Protein AF-A0A965Z8B9-F1 (afdb_monomer_lite)

pLDDT: mean 77.32, std 16.57, range [34.75, 93.94]

Secondary structure (DSSP, 8-state):
--------PPP---S-HHHHHHHHHHHHHHHHHHHHHHHHHHHHHHHHHHHTT-TTS-HHHHHHHH-SSS-TT-TTSS-TTTHHHHHHHHHSTTTS-HHHHHHHHHHHHHHHHHHHHHHHTTSSPPPPPPTTPPPP---SSSHHHHHHHTT-

Structure (mmCIF, N/CA/C/O backbone):
data_AF-A0A965Z8B9-F1
#
_entry.id   AF-A0A965Z8B9-F1
#
loop_
_atom_site.group_PDB
_atom_site.id
_atom_site.type_symbol
_atom_site.label_atom_id
_atom_site.label_alt_id
_atom_site.label_comp_id
_atom_site.label_asym_id
_atom_site.label_entity_id
_atom_site.label_seq_id
_atom_site.pdbx_PDB_ins_code
_atom_site.Cartn_x
_atom_site.Cartn_y
_atom_site.Cartn_z
_atom_site.occupancy
_atom_site.B_iso_or_equiv
_atom_site.auth_seq_id
_atom_site.auth_comp_id
_atom_site.auth_asym_id
_atom_site.auth_atom_id
_atom_site.pdbx_PDB_model_num
ATOM 1 N N . MET A 1 1 ? -21.194 -7.629 -13.821 1.00 42.50 1 MET A N 1
ATOM 2 C CA . MET A 1 1 ? -19.982 -7.367 -14.634 1.00 42.50 1 MET A CA 1
ATOM 3 C C . MET A 1 1 ? -18.805 -8.127 -14.036 1.00 42.50 1 MET A C 1
ATOM 5 O O . MET A 1 1 ? -18.451 -7.857 -12.897 1.00 42.50 1 MET A O 1
ATOM 9 N N . ALA A 1 2 ? -18.229 -9.097 -14.752 1.00 44.59 2 ALA A N 1
ATOM 10 C CA . ALA A 1 2 ? -17.048 -9.828 -14.285 1.00 44.59 2 ALA A CA 1
ATOM 11 C C . ALA A 1 2 ? -15.774 -9.023 -14.593 1.00 44.59 2 ALA A C 1
ATOM 13 O O . ALA A 1 2 ? -15.484 -8.729 -15.750 1.00 44.59 2 ALA A O 1
ATOM 14 N N . THR A 1 3 ? -15.014 -8.639 -13.566 1.00 56.12 3 THR A N 1
ATOM 15 C CA . THR A 1 3 ? -13.718 -7.967 -13.739 1.00 56.12 3 THR A CA 1
ATOM 16 C C . THR A 1 3 ? -12.641 -9.013 -14.026 1.00 56.12 3 THR A C 1
ATOM 18 O O . THR A 1 3 ? -12.257 -9.761 -13.129 1.00 56.12 3 THR A O 1
ATOM 21 N N . ILE A 1 4 ? -12.147 -9.074 -15.265 1.00 60.91 4 ILE A N 1
ATOM 22 C CA . ILE A 1 4 ? -11.058 -9.980 -15.649 1.00 60.91 4 ILE A CA 1
ATOM 23 C C . ILE A 1 4 ? -9.719 -9.309 -15.326 1.00 60.91 4 ILE A C 1
ATOM 25 O O . ILE A 1 4 ? -9.374 -8.280 -15.901 1.00 60.91 4 ILE A O 1
ATOM 29 N N . THR A 1 5 ? -8.941 -9.907 -14.428 1.00 64.69 5 THR A N 1
ATOM 30 C CA . THR A 1 5 ? -7.557 -9.500 -14.149 1.00 64.69 5 THR A CA 1
ATOM 31 C C . THR A 1 5 ? -6.598 -10.406 -14.916 1.00 64.69 5 THR A C 1
ATOM 33 O O . THR A 1 5 ? -6.596 -11.613 -14.680 1.00 64.69 5 THR A O 1
ATOM 36 N N . ARG A 1 6 ? -5.782 -9.850 -15.822 1.00 73.38 6 ARG A N 1
ATOM 37 C CA . ARG A 1 6 ? -4.760 -10.597 -16.580 1.00 73.38 6 ARG A CA 1
ATOM 38 C C . ARG A 1 6 ? -3.364 -10.069 -16.276 1.00 73.38 6 ARG A C 1
ATOM 40 O O . ARG A 1 6 ? -3.175 -8.863 -16.137 1.00 73.38 6 ARG A O 1
ATOM 47 N N . LYS A 1 7 ? -2.392 -10.978 -16.202 1.00 80.19 7 LYS A N 1
ATOM 48 C CA . LYS A 1 7 ? -0.969 -10.634 -16.216 1.00 80.19 7 LYS A CA 1
ATOM 49 C C . LYS A 1 7 ? -0.541 -10.521 -17.678 1.00 80.19 7 LYS A C 1
ATOM 51 O O . LYS A 1 7 ? -0.812 -11.432 -18.453 1.00 80.19 7 LYS A O 1
ATOM 56 N N . ILE A 1 8 ? 0.076 -9.403 -18.040 1.00 81.31 8 ILE A N 1
ATOM 57 C CA . ILE A 1 8 ? 0.564 -9.132 -19.395 1.00 81.31 8 ILE A CA 1
ATOM 58 C C . ILE A 1 8 ? 2.065 -8.887 -19.291 1.00 81.31 8 ILE A C 1
ATOM 60 O O . ILE A 1 8 ? 2.517 -8.216 -18.360 1.00 81.31 8 ILE A O 1
ATOM 64 N N . GLU A 1 9 ? 2.824 -9.443 -20.225 1.00 81.19 9 GLU A N 1
ATOM 65 C CA . GLU A 1 9 ? 4.253 -9.180 -20.368 1.00 81.19 9 GLU A CA 1
ATOM 66 C C . GLU A 1 9 ? 4.452 -8.094 -21.425 1.00 81.19 9 GLU A C 1
ATOM 68 O O . GLU A 1 9 ? 3.826 -8.121 -22.484 1.00 81.19 9 GLU A O 1
ATOM 73 N N . VAL A 1 10 ? 5.270 -7.090 -21.104 1.00 80.25 10 VAL A N 1
ATOM 74 C CA . VAL A 1 10 ? 5.522 -5.944 -21.982 1.00 80.25 10 VAL A CA 1
ATOM 75 C C . VAL A 1 10 ? 6.887 -6.124 -22.623 1.00 80.25 10 VAL A C 1
ATOM 77 O O . VAL A 1 10 ? 7.901 -6.130 -21.926 1.00 80.25 10 VAL A O 1
ATOM 80 N N . TYR A 1 11 ? 6.897 -6.229 -23.949 1.00 82.12 11 TYR A N 1
ATOM 81 C CA . TYR A 1 11 ? 8.112 -6.234 -24.752 1.00 82.12 11 TYR A CA 1
ATOM 82 C C . TYR A 1 11 ? 8.289 -4.877 -25.420 1.00 82.12 11 TYR A C 1
ATOM 84 O O . TYR A 1 11 ? 7.408 -4.401 -26.135 1.00 82.12 11 TYR A O 1
ATOM 92 N N . ILE A 1 12 ? 9.437 -4.251 -25.175 1.00 81.44 12 ILE A N 1
ATOM 93 C CA . ILE A 1 12 ? 9.792 -2.968 -25.781 1.00 81.44 12 ILE A CA 1
ATOM 94 C C . ILE A 1 12 ? 10.423 -3.240 -27.145 1.00 81.44 12 ILE A C 1
ATOM 96 O O . ILE A 1 12 ? 11.531 -3.788 -27.221 1.00 81.44 12 ILE A O 1
ATOM 100 N N . ASN A 1 13 ? 9.700 -2.870 -28.202 1.00 84.06 13 ASN A N 1
ATOM 101 C CA . ASN A 1 13 ? 10.166 -2.939 -29.582 1.00 84.06 13 ASN A CA 1
ATOM 102 C C . ASN A 1 13 ? 10.922 -1.654 -29.947 1.00 84.06 13 ASN A C 1
ATOM 104 O O . ASN A 1 13 ? 10.392 -0.808 -30.657 1.00 84.06 13 ASN A O 1
ATOM 108 N N . GLU A 1 14 ? 12.127 -1.505 -29.399 1.00 84.12 14 GLU A N 1
ATOM 109 C CA . GLU A 1 14 ? 13.035 -0.400 -29.715 1.00 84.12 14 GLU A CA 1
ATOM 110 C C . GLU A 1 14 ? 14.307 -0.948 -30.366 1.00 84.12 14 GLU A C 1
ATOM 112 O O . GLU A 1 14 ? 14.821 -1.993 -29.937 1.00 84.12 14 GLU A O 1
ATOM 117 N N . SER A 1 15 ? 14.789 -0.254 -31.400 1.00 83.00 15 SER A N 1
ATOM 118 C CA . SER A 1 15 ? 15.956 -0.677 -32.189 1.00 83.00 15 SER A CA 1
ATOM 119 C C . SER A 1 15 ? 17.262 -0.264 -31.512 1.00 83.00 15 SER A C 1
ATOM 121 O O . SER A 1 15 ? 18.245 -1.004 -31.555 1.00 83.00 15 SER A O 1
ATOM 123 N N . ASP A 1 16 ? 17.261 0.889 -30.835 1.00 90.06 16 ASP A N 1
ATOM 124 C CA . ASP A 1 16 ? 18.408 1.382 -30.076 1.00 90.06 16 ASP A CA 1
ATOM 125 C C . ASP A 1 16 ? 18.526 0.694 -28.701 1.00 90.06 16 ASP A C 1
ATOM 127 O O . ASP A 1 16 ? 17.626 0.725 -27.852 1.00 90.06 16 ASP A O 1
ATOM 131 N N . LYS A 1 17 ? 19.689 0.081 -28.461 1.00 88.12 17 LYS A N 1
ATOM 132 C CA . LYS A 1 17 ? 20.013 -0.645 -27.228 1.00 88.12 17 LYS A CA 1
ATOM 133 C C . LYS A 1 17 ? 20.034 0.274 -26.005 1.00 88.12 17 LYS A C 1
ATOM 135 O O . LYS A 1 17 ? 19.643 -0.162 -24.914 1.00 88.12 17 LYS A O 1
ATOM 140 N N . GLU A 1 18 ? 20.487 1.518 -26.154 1.00 89.31 18 GLU A N 1
ATOM 141 C CA . GLU A 1 18 ? 20.602 2.443 -25.025 1.00 89.31 18 GLU A CA 1
ATOM 142 C C . GLU A 1 18 ? 19.215 2.898 -24.556 1.00 89.31 18 GLU A C 1
ATOM 144 O O . GLU A 1 18 ? 18.885 2.792 -23.369 1.00 89.31 18 GLU A O 1
ATOM 149 N N . GLN A 1 19 ? 18.357 3.305 -25.495 1.00 86.44 19 GLN A N 1
ATOM 150 C CA . GLN A 1 19 ? 16.966 3.663 -25.209 1.00 86.44 19 GLN A CA 1
ATOM 151 C C . GLN A 1 19 ? 16.170 2.490 -24.639 1.00 86.44 19 GLN A C 1
ATOM 153 O O . GLN A 1 19 ? 15.478 2.642 -23.628 1.00 86.44 19 GLN A O 1
ATOM 158 N N . LYS A 1 20 ? 16.337 1.290 -25.205 1.00 87.44 20 LYS A N 1
ATOM 159 C CA . LYS A 1 20 ? 15.706 0.072 -24.687 1.00 87.44 20 LYS A CA 1
ATOM 160 C C . LYS A 1 20 ? 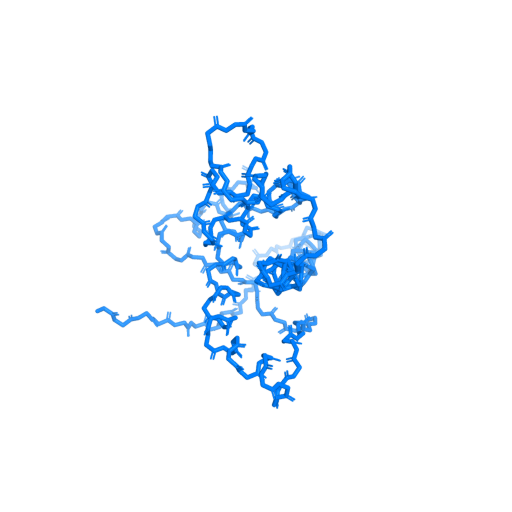16.070 -0.179 -23.224 1.00 87.44 20 LYS A C 1
ATOM 162 O O . LYS A 1 20 ? 15.193 -0.471 -22.411 1.00 87.44 20 LYS A O 1
ATOM 167 N N . THR A 1 21 ? 17.345 -0.019 -22.870 1.00 89.56 21 THR A N 1
ATOM 168 C CA . THR A 1 21 ? 17.820 -0.185 -21.488 1.00 89.56 21 THR A CA 1
ATOM 169 C C . THR A 1 21 ? 17.191 0.852 -20.558 1.00 89.56 21 THR A C 1
ATOM 171 O O . THR A 1 21 ? 16.646 0.481 -19.520 1.00 89.56 21 THR A O 1
ATOM 174 N N . LYS A 1 22 ? 17.179 2.134 -20.952 1.00 90.56 22 LYS A N 1
ATOM 175 C CA . LYS A 1 22 ? 16.563 3.221 -20.168 1.00 90.56 22 LYS A CA 1
ATOM 176 C C . LYS A 1 22 ? 15.081 2.959 -19.883 1.00 90.56 22 LYS A C 1
ATOM 178 O O . LYS A 1 22 ? 14.629 3.137 -18.751 1.00 90.56 22 LYS A O 1
ATOM 183 N N . LEU A 1 23 ? 14.330 2.494 -20.881 1.00 87.19 23 LEU A N 1
ATOM 184 C CA . LEU A 1 23 ? 12.908 2.196 -20.719 1.00 87.19 23 LEU A CA 1
ATOM 185 C C . LEU A 1 23 ? 12.663 1.001 -19.784 1.00 87.19 23 LEU A C 1
ATOM 187 O O . LEU A 1 23 ? 11.779 1.071 -18.928 1.00 87.19 23 LEU A O 1
ATOM 191 N N . TYR A 1 24 ? 13.459 -0.070 -19.887 1.00 88.94 24 TYR A N 1
ATOM 192 C CA . TYR A 1 24 ? 13.362 -1.191 -18.946 1.00 88.94 24 TYR A CA 1
ATOM 193 C C . TYR A 1 24 ? 13.711 -0.777 -17.517 1.00 88.94 24 TYR A C 1
ATOM 195 O O . TYR A 1 24 ? 12.978 -1.141 -16.597 1.00 88.94 24 TYR A O 1
ATOM 203 N N . THR A 1 25 ? 14.767 0.017 -17.318 1.00 90.88 25 THR A N 1
ATOM 204 C CA . THR A 1 25 ? 15.120 0.562 -15.998 1.00 90.88 25 THR A CA 1
ATOM 205 C C . THR A 1 25 ? 13.947 1.332 -15.401 1.00 90.88 25 THR A C 1
ATOM 207 O O . THR A 1 25 ? 13.528 1.034 -14.285 1.00 90.88 25 THR A O 1
ATOM 210 N N . ARG A 1 26 ? 13.309 2.210 -16.186 1.00 89.75 26 ARG A N 1
ATOM 211 C CA . ARG A 1 26 ? 12.123 2.958 -15.747 1.00 89.75 26 ARG A CA 1
ATOM 212 C C . ARG A 1 26 ? 10.967 2.044 -15.325 1.00 89.75 26 ARG A C 1
ATOM 214 O O . ARG A 1 26 ? 10.327 2.295 -14.306 1.00 89.75 26 ARG A O 1
ATOM 221 N N . LEU A 1 27 ? 10.698 0.971 -16.073 1.00 87.75 27 LEU A N 1
ATOM 222 C CA . LEU A 1 27 ? 9.672 -0.013 -15.701 1.00 87.75 27 LEU A CA 1
ATOM 223 C C . LEU A 1 27 ? 10.018 -0.746 -14.397 1.00 87.75 27 LEU A C 1
ATOM 225 O O . LEU A 1 27 ? 9.133 -1.002 -13.576 1.00 87.75 27 LEU A O 1
ATOM 229 N N . TYR A 1 28 ? 11.292 -1.075 -14.183 1.00 89.38 28 TYR A N 1
ATOM 230 C CA . TYR A 1 28 ? 11.744 -1.687 -12.937 1.00 89.38 28 TYR A CA 1
ATOM 231 C C . TYR A 1 28 ? 11.623 -0.738 -11.746 1.00 89.38 28 TYR A C 1
ATOM 233 O O . TYR A 1 28 ? 11.163 -1.168 -10.683 1.00 89.38 28 TYR A O 1
ATOM 241 N N . ASP A 1 29 ? 11.943 0.540 -11.929 1.00 90.06 29 ASP A N 1
ATOM 242 C CA . ASP A 1 29 ? 11.768 1.570 -10.907 1.00 90.06 29 ASP A CA 1
ATOM 243 C C . ASP A 1 29 ? 10.296 1.729 -10.541 1.00 90.06 29 ASP A C 1
ATOM 245 O O . ASP A 1 29 ? 9.938 1.681 -9.363 1.00 90.06 29 ASP A O 1
ATOM 249 N N . TRP A 1 30 ? 9.411 1.781 -11.539 1.00 90.06 30 TRP A N 1
ATOM 250 C CA . TRP A 1 30 ? 7.969 1.814 -11.306 1.00 90.06 30 TRP A CA 1
ATOM 251 C C . TRP A 1 30 ? 7.490 0.601 -10.513 1.00 90.06 30 TRP A C 1
ATOM 253 O O . TRP A 1 30 ? 6.724 0.751 -9.560 1.00 90.06 30 TRP A O 1
ATOM 263 N N . ARG A 1 31 ? 7.972 -0.603 -10.843 1.00 89.69 31 ARG A N 1
ATOM 264 C CA . ARG A 1 31 ? 7.655 -1.817 -10.078 1.00 89.69 31 ARG A CA 1
ATOM 265 C C . ARG A 1 31 ? 8.129 -1.710 -8.626 1.00 89.69 31 ARG A C 1
ATOM 267 O O . ARG A 1 31 ? 7.378 -2.060 -7.716 1.00 89.69 31 ARG A O 1
ATOM 274 N N . ASN A 1 32 ? 9.338 -1.205 -8.390 1.00 91.06 32 ASN A N 1
ATOM 275 C CA . ASN A 1 32 ? 9.875 -1.013 -7.041 1.00 91.06 32 ASN A CA 1
ATOM 276 C C . ASN A 1 32 ? 9.059 0.016 -6.243 1.00 91.06 32 ASN A C 1
ATOM 278 O O . ASN A 1 32 ? 8.726 -0.225 -5.078 1.00 91.06 32 ASN A O 1
ATOM 282 N N . THR A 1 33 ? 8.667 1.126 -6.869 1.00 90.62 33 THR A N 1
ATOM 283 C CA . THR A 1 33 ? 7.805 2.134 -6.242 1.00 90.62 33 THR A CA 1
ATOM 284 C C . THR A 1 33 ? 6.425 1.562 -5.931 1.00 90.62 33 THR A C 1
ATOM 286 O O . THR A 1 33 ? 5.923 1.765 -4.829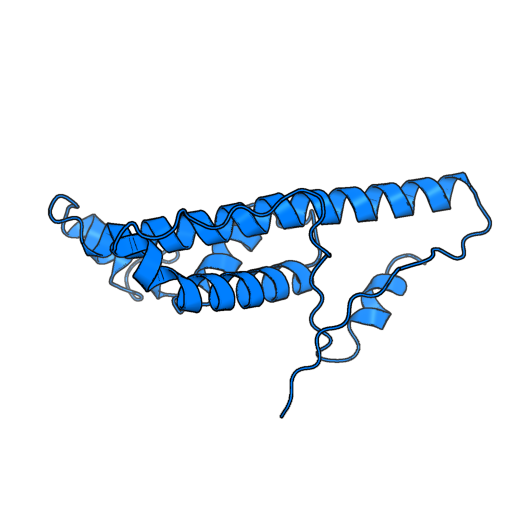 1.00 90.62 33 THR A O 1
ATOM 289 N N . VAL A 1 34 ? 5.839 0.752 -6.816 1.00 91.81 34 VAL A N 1
ATOM 290 C CA . VAL A 1 34 ? 4.556 0.067 -6.573 1.00 91.81 34 VAL A CA 1
ATOM 291 C C . VAL A 1 34 ? 4.612 -0.854 -5.350 1.00 91.81 34 VAL A C 1
ATOM 293 O O . VAL A 1 34 ? 3.658 -0.889 -4.569 1.00 91.81 34 VAL A O 1
ATOM 296 N N . VAL A 1 35 ? 5.722 -1.564 -5.134 1.00 92.25 35 VAL A N 1
ATOM 297 C CA . VAL A 1 35 ? 5.935 -2.395 -3.933 1.00 92.25 35 VAL A CA 1
ATOM 298 C C . VAL A 1 35 ? 5.909 -1.536 -2.671 1.00 92.25 35 VAL A C 1
ATOM 300 O O . VAL A 1 35 ? 5.174 -1.840 -1.729 1.00 92.25 35 VAL A O 1
ATOM 303 N N . ARG A 1 36 ? 6.658 -0.427 -2.671 1.00 92.06 36 ARG A N 1
ATOM 304 C CA . ARG A 1 36 ? 6.692 0.533 -1.555 1.00 92.06 36 ARG A CA 1
ATOM 305 C C . ARG A 1 36 ? 5.308 1.125 -1.295 1.00 92.06 36 ARG A C 1
ATOM 307 O O . ARG A 1 36 ? 4.863 1.145 -0.151 1.00 92.06 36 ARG A O 1
ATOM 314 N N . CYS A 1 37 ? 4.611 1.533 -2.354 1.00 91.81 37 CYS A N 1
ATOM 315 C CA . CYS A 1 37 ? 3.256 2.070 -2.290 1.00 91.81 37 CYS A CA 1
ATOM 316 C C . CYS A 1 37 ? 2.281 1.062 -1.671 1.00 91.81 37 CYS A C 1
ATOM 318 O O . CYS A 1 37 ? 1.513 1.407 -0.776 1.00 91.81 37 CYS A O 1
ATOM 320 N N . SER A 1 38 ? 2.326 -0.192 -2.122 1.00 92.75 38 SER A N 1
ATOM 321 C CA . SER A 1 38 ? 1.400 -1.235 -1.670 1.00 92.75 38 SER A CA 1
ATOM 322 C C . SER A 1 38 ? 1.569 -1.541 -0.182 1.00 92.75 38 SER A C 1
ATOM 324 O O . SER A 1 38 ? 0.579 -1.603 0.548 1.00 92.75 38 SER A O 1
ATOM 326 N N . ASN A 1 39 ? 2.819 -1.663 0.275 1.00 93.94 39 ASN A N 1
ATOM 327 C CA . ASN A 1 39 ? 3.136 -1.862 1.689 1.00 93.94 39 ASN A CA 1
ATOM 328 C C . ASN A 1 39 ? 2.729 -0.652 2.535 1.00 93.94 39 ASN A C 1
ATOM 330 O O . ASN A 1 39 ? 2.080 -0.821 3.563 1.00 93.94 39 ASN A O 1
ATOM 334 N N . LEU A 1 40 ? 3.019 0.566 2.067 1.00 92.31 40 LEU A N 1
ATOM 335 C CA . LEU A 1 40 ? 2.644 1.785 2.779 1.00 92.31 40 LEU A CA 1
ATOM 336 C C . LEU A 1 40 ? 1.125 1.899 2.960 1.00 92.31 40 LEU A C 1
ATOM 338 O O . LEU A 1 40 ? 0.667 2.196 4.059 1.00 92.31 40 LEU A O 1
ATOM 342 N N . VAL A 1 41 ? 0.335 1.640 1.912 1.00 91.31 41 VAL A N 1
ATOM 343 C CA . VAL A 1 41 ? -1.135 1.697 1.999 1.00 91.31 41 VAL A CA 1
ATOM 344 C C . VAL A 1 41 ? -1.681 0.630 2.943 1.00 91.31 41 VAL A C 1
ATOM 346 O O . VAL A 1 41 ? -2.618 0.913 3.690 1.00 91.31 41 VAL A O 1
ATOM 349 N N . ALA A 1 42 ? -1.123 -0.583 2.923 1.00 92.31 42 ALA A N 1
ATOM 350 C CA . ALA A 1 42 ? -1.547 -1.654 3.822 1.00 92.31 42 ALA A CA 1
ATOM 351 C C . ALA A 1 42 ? -1.283 -1.291 5.290 1.00 92.31 42 ALA A C 1
ATOM 353 O O . ALA A 1 42 ? -2.195 -1.383 6.109 1.00 92.31 42 ALA A O 1
ATOM 354 N N . SER A 1 43 ? -0.076 -0.809 5.601 1.00 92.31 43 SER A N 1
ATOM 355 C CA . SER A 1 43 ? 0.288 -0.342 6.942 1.00 92.31 43 SER A CA 1
ATOM 356 C C . SER A 1 43 ? -0.578 0.826 7.389 1.00 92.31 43 SER A C 1
ATOM 358 O O . SER A 1 43 ? -1.116 0.800 8.488 1.00 92.31 43 SER A O 1
ATOM 360 N N . HIS A 1 44 ? -0.785 1.817 6.522 1.00 89.44 44 HIS A N 1
ATOM 361 C CA . HIS A 1 44 ? -1.588 2.983 6.866 1.00 89.44 44 HIS A CA 1
ATOM 362 C C . HIS A 1 44 ? -3.039 2.602 7.177 1.00 89.44 44 HIS A C 1
ATOM 364 O O . HIS A 1 44 ? -3.618 3.124 8.122 1.00 89.44 44 HIS A O 1
ATOM 370 N N . LYS A 1 45 ? -3.635 1.675 6.418 1.00 87.44 45 LYS A N 1
ATOM 371 C CA . LYS A 1 45 ? -4.993 1.183 6.702 1.00 87.44 45 LYS A CA 1
ATOM 372 C C . LYS A 1 45 ? -5.066 0.440 8.030 1.00 87.44 45 LYS A C 1
ATOM 374 O O . LYS A 1 45 ? -5.978 0.701 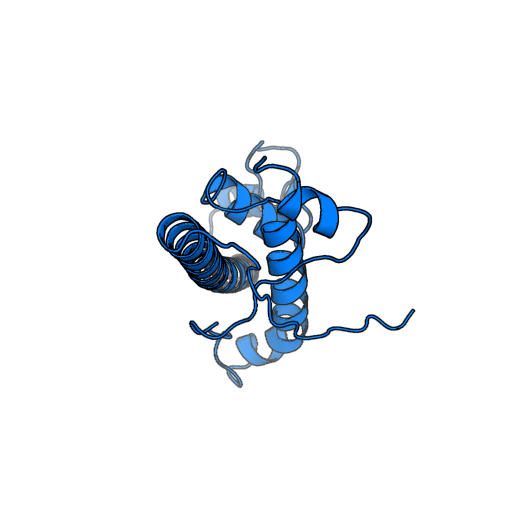8.806 1.00 87.44 45 LYS A O 1
ATOM 379 N N . PHE A 1 46 ? -4.081 -0.413 8.297 1.00 90.31 46 PHE A N 1
ATOM 380 C CA . PHE A 1 46 ? -3.974 -1.112 9.571 1.00 90.31 46 PHE A CA 1
ATOM 381 C C . PHE A 1 46 ? -3.887 -0.135 10.746 1.00 90.31 46 PHE A C 1
ATOM 383 O O . PHE A 1 46 ? -4.659 -0.245 11.692 1.00 90.31 46 PHE A O 1
ATOM 390 N N . THR A 1 47 ? -3.010 0.867 10.670 1.00 87.81 47 THR A N 1
ATOM 391 C CA . THR A 1 47 ? -2.880 1.883 11.719 1.00 87.81 47 THR A CA 1
ATOM 392 C C . THR A 1 47 ? -4.176 2.665 11.917 1.00 87.81 47 THR A C 1
ATOM 394 O O . THR A 1 47 ? -4.589 2.835 13.053 1.00 87.81 47 THR A O 1
ATOM 397 N N . ILE A 1 48 ? -4.854 3.088 10.844 1.00 82.31 48 ILE A N 1
ATOM 398 C CA . ILE A 1 48 ? -6.125 3.825 10.955 1.00 82.31 48 ILE A CA 1
ATOM 399 C C . ILE A 1 48 ? -7.183 3.029 11.704 1.00 82.31 48 ILE A C 1
ATOM 401 O O . ILE A 1 48 ? -7.884 3.592 12.539 1.00 82.31 48 ILE A O 1
ATOM 405 N N . ASP A 1 49 ? -7.344 1.749 11.371 1.00 84.50 49 ASP A N 1
ATOM 406 C CA . ASP A 1 49 ? -8.368 0.951 12.031 1.00 84.50 49 ASP A CA 1
ATOM 407 C C . ASP A 1 49 ? -8.025 0.725 13.508 1.00 84.50 49 ASP A C 1
ATOM 409 O O . ASP A 1 49 ? -8.917 0.862 14.331 1.00 84.50 49 ASP A O 1
ATOM 413 N N . ASN A 1 50 ? -6.750 0.509 13.857 1.00 85.62 50 ASN A N 1
ATOM 414 C CA . ASN A 1 50 ? -6.329 0.408 15.262 1.00 85.62 50 ASN A CA 1
ATOM 415 C C . ASN A 1 50 ? -6.476 1.728 16.033 1.00 85.62 50 ASN A C 1
ATOM 417 O O . ASN A 1 50 ? -6.845 1.715 17.201 1.00 85.62 50 ASN A O 1
ATOM 421 N N . LEU A 1 51 ? -6.204 2.873 15.396 1.00 81.69 51 LEU A N 1
ATOM 422 C CA . LEU A 1 51 ? -6.319 4.188 16.037 1.00 81.69 51 LEU A CA 1
ATOM 423 C C . LEU A 1 51 ? -7.745 4.470 16.532 1.00 81.69 51 LEU A C 1
ATOM 425 O O . LEU A 1 51 ? -7.904 5.218 17.489 1.00 81.69 51 LEU A O 1
ATOM 429 N N . LYS A 1 52 ? -8.776 3.872 15.922 1.00 73.88 52 LYS A N 1
ATOM 430 C CA . LYS A 1 52 ? -10.168 4.011 16.386 1.00 73.88 52 LYS A CA 1
ATOM 431 C C . LYS A 1 52 ? -10.401 3.372 17.754 1.00 73.88 52 LYS A C 1
ATOM 433 O O . LYS A 1 52 ? -11.271 3.832 18.483 1.00 73.88 52 LYS A O 1
ATOM 438 N N . ASP A 1 53 ? -9.617 2.354 18.095 1.00 75.69 53 ASP A N 1
ATOM 439 C CA . ASP A 1 53 ? -9.759 1.587 19.333 1.00 75.69 53 ASP A CA 1
ATOM 440 C C . ASP A 1 53 ? -8.820 2.098 20.445 1.00 75.69 53 ASP A C 1
ATOM 442 O O . ASP A 1 53 ? -8.837 1.604 21.574 1.00 75.69 53 ASP A O 1
ATOM 446 N N . TYR A 1 54 ? -7.974 3.094 20.156 1.00 81.94 54 TYR A N 1
ATOM 447 C CA . TYR A 1 54 ? -7.026 3.645 21.124 1.00 81.94 54 TYR A CA 1
ATOM 448 C C . TYR A 1 54 ? -7.692 4.697 22.016 1.00 81.94 54 TYR A C 1
ATOM 450 O O . TYR A 1 54 ? -7.811 5.872 21.664 1.00 81.94 54 TYR A O 1
ATOM 458 N N . PHE A 1 55 ? -8.061 4.268 23.223 1.00 73.75 55 PHE A N 1
ATOM 459 C CA . PHE A 1 55 ? -8.691 5.106 24.250 1.00 73.75 55 PHE A CA 1
ATOM 460 C C . PHE A 1 55 ? -7.796 6.236 24.791 1.00 73.75 55 PHE A C 1
ATOM 462 O O . PHE A 1 55 ? -8.296 7.172 25.400 1.00 73.75 55 PHE A O 1
ATOM 469 N N . TYR A 1 56 ? -6.478 6.146 24.600 1.00 77.81 56 TYR A N 1
ATOM 470 C CA . TYR A 1 56 ? -5.499 7.113 25.113 1.00 77.81 56 TYR A CA 1
ATOM 471 C C . TYR A 1 56 ? -5.181 8.247 24.128 1.00 77.81 56 TYR A C 1
ATOM 473 O O . TYR A 1 56 ? -4.356 9.111 24.426 1.00 77.81 56 TYR A O 1
ATOM 481 N N . LEU A 1 57 ? -5.782 8.238 22.934 1.00 79.25 57 LEU A N 1
ATOM 482 C CA . LEU A 1 57 ? -5.663 9.364 22.014 1.00 79.25 57 LEU A CA 1
ATOM 483 C C . LEU A 1 57 ? -6.487 10.532 22.553 1.00 79.25 57 LEU A C 1
ATOM 485 O O . LEU A 1 57 ? -7.631 10.348 22.958 1.00 79.25 57 LEU A O 1
ATOM 489 N N . THR A 1 58 ? -5.907 11.730 22.538 1.00 76.06 58 THR A N 1
ATOM 490 C CA . THR A 1 58 ? -6.617 12.943 22.952 1.00 76.06 58 THR A CA 1
ATOM 491 C C . THR A 1 58 ? -7.845 13.171 22.073 1.00 76.06 58 THR A C 1
ATOM 493 O O . THR A 1 58 ? -7.827 12.839 20.883 1.00 76.06 58 THR A O 1
ATOM 496 N N . GLU A 1 59 ? -8.892 13.775 22.639 1.00 69.19 59 GLU A N 1
ATOM 497 C CA . GLU A 1 59 ? -10.116 14.118 21.901 1.00 69.19 59 GLU A CA 1
ATOM 498 C C . GLU A 1 59 ? -9.792 14.920 20.632 1.00 69.19 59 GLU A C 1
ATOM 500 O O . GLU A 1 59 ? -10.328 14.623 19.573 1.00 69.19 59 GLU A O 1
ATOM 505 N N . ASP A 1 60 ? -8.816 15.832 20.677 1.00 69.38 60 ASP A N 1
ATOM 506 C CA . ASP A 1 60 ? -8.349 16.583 19.503 1.00 69.38 60 ASP A CA 1
ATOM 507 C C . ASP A 1 60 ? -7.794 15.693 18.380 1.00 69.38 60 ASP A C 1
ATOM 509 O O . ASP A 1 60 ? -8.021 15.950 17.195 1.00 69.38 60 ASP A O 1
ATOM 513 N N . LEU A 1 61 ? -7.047 14.641 18.726 1.00 70.00 61 LEU A N 1
ATOM 514 C CA . LEU A 1 61 ? -6.498 13.710 17.742 1.00 70.00 61 LEU A CA 1
ATOM 515 C C . LEU A 1 61 ? -7.598 12.799 17.191 1.00 70.00 61 LEU A C 1
ATOM 517 O O . LEU A 1 61 ? -7.650 12.560 15.983 1.00 70.00 61 LEU A O 1
ATOM 521 N N . GLN A 1 62 ? -8.497 12.333 18.061 1.00 64.94 62 GLN A N 1
ATOM 522 C CA . GLN A 1 62 ? -9.675 11.571 17.662 1.00 64.94 62 GLN A CA 1
ATOM 523 C C . GLN A 1 62 ? -10.574 12.401 16.742 1.00 64.94 62 GLN A C 1
ATOM 525 O O . GLN A 1 62 ? -11.010 11.881 15.725 1.00 64.94 62 GLN A O 1
ATOM 530 N N . LEU A 1 63 ? -10.759 13.697 17.003 1.00 63.38 63 LEU A N 1
ATOM 531 C CA . LEU A 1 63 ? -11.505 14.630 16.156 1.00 63.38 63 LEU A CA 1
ATOM 532 C C . LEU A 1 63 ? -10.814 14.880 14.808 1.00 63.38 63 LEU A C 1
ATOM 534 O O . LEU A 1 63 ? -11.485 14.878 13.782 1.00 63.38 63 LEU A O 1
ATOM 538 N N . LYS A 1 64 ? -9.481 15.009 14.756 1.00 65.94 64 LYS A N 1
ATOM 539 C CA . LYS A 1 64 ? -8.733 15.082 13.476 1.00 65.94 64 LYS A CA 1
ATOM 540 C C . LYS A 1 64 ? -8.848 13.802 12.642 1.00 65.94 64 LYS A C 1
ATOM 542 O O . LYS A 1 64 ? -8.779 13.833 11.410 1.00 65.94 64 LYS A O 1
ATOM 547 N N . ILE A 1 65 ? -9.011 12.669 13.321 1.00 63.59 65 ILE A N 1
ATOM 548 C CA . ILE A 1 65 ? -9.287 11.366 12.718 1.00 63.59 65 ILE A CA 1
ATOM 549 C C . ILE A 1 65 ? -10.769 11.241 12.317 1.00 63.59 65 ILE A C 1
ATOM 551 O O . ILE A 1 65 ? -11.031 10.626 11.285 1.00 63.59 65 ILE A O 1
ATOM 555 N N . ALA A 1 66 ? -11.700 11.816 13.092 1.00 57.31 66 ALA A N 1
ATOM 556 C CA . ALA A 1 66 ? -13.152 11.598 13.050 1.00 57.31 66 ALA A CA 1
ATOM 557 C C . ALA A 1 66 ? -13.977 12.678 12.314 1.00 57.31 66 ALA A C 1
ATOM 559 O O . ALA A 1 66 ? -15.095 12.381 11.895 1.00 57.31 66 ALA A O 1
ATOM 560 N N . ASP A 1 67 ? -13.445 13.876 12.072 1.00 53.53 67 ASP A N 1
ATOM 561 C CA . ASP A 1 67 ? -14.224 14.989 11.522 1.00 53.53 67 ASP A CA 1
ATOM 562 C C . ASP A 1 67 ? -13.649 15.513 10.193 1.00 53.53 67 ASP A C 1
ATOM 564 O O . ASP A 1 67 ? -12.474 15.864 10.072 1.00 53.53 67 ASP A O 1
ATOM 568 N N . ALA A 1 68 ? -14.499 15.545 9.165 1.00 51.78 68 ALA A N 1
ATOM 569 C CA . ALA A 1 68 ? -14.164 15.967 7.805 1.00 51.78 68 ALA A CA 1
ATOM 570 C C . ALA A 1 68 ? -14.176 17.496 7.627 1.00 51.78 68 ALA A C 1
ATOM 572 O O . ALA A 1 68 ? -13.706 17.996 6.611 1.00 51.78 68 ALA A O 1
ATOM 573 N N . ASN A 1 69 ? -14.727 18.246 8.586 1.00 52.06 69 ASN A N 1
ATOM 574 C CA . ASN A 1 69 ? -15.071 19.657 8.384 1.00 52.06 69 ASN A CA 1
ATOM 575 C C . ASN A 1 69 ? -14.111 20.657 9.053 1.00 52.06 69 ASN A C 1
ATOM 577 O O . ASN A 1 69 ? -14.333 21.859 8.941 1.00 52.06 69 ASN A O 1
ATOM 581 N N . LYS A 1 70 ? -13.065 20.195 9.755 1.00 53.94 70 LYS A N 1
ATOM 582 C CA . LYS A 1 70 ? -12.199 21.064 10.582 1.00 53.94 70 LYS A CA 1
ATOM 583 C C . LYS A 1 70 ? -10.726 21.146 10.162 1.00 53.94 70 LYS A C 1
ATOM 585 O O . LYS A 1 70 ? -10.029 22.020 10.663 1.00 53.94 70 LYS A O 1
ATOM 590 N N . ASP A 1 71 ? -10.243 20.292 9.258 1.00 54.22 71 ASP A N 1
ATOM 591 C CA . ASP A 1 71 ? -8.832 20.289 8.837 1.00 54.22 71 ASP A CA 1
ATOM 592 C C . ASP A 1 71 ? -8.706 19.902 7.352 1.00 54.22 71 ASP A C 1
ATOM 594 O O . ASP A 1 71 ? -9.229 18.869 6.928 1.00 54.22 71 ASP A O 1
ATOM 598 N N . GLU A 1 72 ? -7.995 20.705 6.552 1.00 53.34 72 GLU A N 1
ATOM 599 C CA . GLU A 1 72 ? -7.732 20.434 5.126 1.00 53.34 72 GLU A CA 1
ATOM 600 C C . GLU A 1 72 ? -6.970 19.107 4.911 1.00 53.34 72 GLU A C 1
ATOM 602 O O . GLU A 1 72 ? -7.116 18.438 3.878 1.00 53.34 72 GLU A O 1
ATOM 607 N N . ASN A 1 73 ? -6.207 18.676 5.922 1.00 54.00 73 ASN A N 1
ATOM 608 C CA . ASN A 1 73 ? -5.485 17.406 5.967 1.00 54.00 73 ASN A CA 1
ATOM 609 C C . ASN A 1 73 ? -6.237 16.306 6.738 1.00 54.00 73 ASN A C 1
ATOM 611 O O . ASN A 1 73 ? -5.696 15.213 6.927 1.00 54.00 73 ASN A O 1
ATOM 615 N N . GLY A 1 74 ? -7.481 16.566 7.150 1.00 55.28 74 GLY A N 1
ATOM 616 C CA . GLY A 1 74 ? -8.320 15.638 7.899 1.00 55.28 74 GLY A CA 1
ATOM 617 C C . GLY A 1 74 ? -8.506 14.300 7.182 1.00 55.28 74 GLY A C 1
ATOM 618 O O . GLY A 1 74 ? -8.733 14.221 5.967 1.00 55.28 74 GLY A O 1
ATOM 619 N N . MET A 1 75 ? -8.423 13.217 7.953 1.00 53.69 75 MET A N 1
ATOM 620 C CA . MET A 1 75 ? -8.443 11.853 7.426 1.00 53.69 75 MET A CA 1
ATOM 621 C C . MET A 1 75 ? -9.800 11.461 6.817 1.00 53.69 75 MET A C 1
ATOM 623 O O . MET A 1 75 ? -9.837 10.648 5.894 1.00 53.69 75 MET A O 1
ATOM 627 N N . LEU A 1 76 ? -10.897 12.075 7.274 1.00 49.84 76 LEU A N 1
ATOM 628 C CA . LEU A 1 76 ? -12.262 11.807 6.803 1.00 49.84 76 LEU A CA 1
ATOM 629 C C . LEU A 1 76 ? -12.810 12.803 5.778 1.00 49.84 76 LEU A C 1
ATOM 631 O O . LEU A 1 76 ? -13.884 12.562 5.234 1.00 49.84 76 LEU A O 1
ATOM 635 N N . VAL A 1 77 ? -12.041 13.829 5.387 1.00 49.25 77 VAL A N 1
ATOM 636 C CA . VAL A 1 77 ? -12.314 14.586 4.140 1.00 49.25 77 VAL A CA 1
ATOM 637 C C . VAL A 1 77 ? -12.310 13.634 2.930 1.00 49.25 77 VAL A C 1
ATOM 639 O O . VAL A 1 77 ? -12.850 13.912 1.863 1.00 49.25 77 VAL A O 1
ATOM 642 N N . CYS A 1 78 ? -11.664 12.478 3.071 1.00 50.91 78 CYS A N 1
ATOM 643 C CA . CYS A 1 78 ? -11.648 11.415 2.088 1.00 50.91 78 CYS A CA 1
ATOM 644 C C . CYS A 1 78 ? -12.330 10.168 2.635 1.00 50.91 78 CYS A C 1
ATOM 646 O O . CYS A 1 78 ? -12.126 9.794 3.785 1.00 50.91 78 CYS A O 1
ATOM 648 N N . SER A 1 79 ? -13.084 9.470 1.780 1.00 60.88 79 SER A N 1
ATOM 649 C CA . SER A 1 79 ? -13.576 8.136 2.125 1.00 60.88 79 SER A CA 1
ATOM 650 C C . SER A 1 79 ? -12.406 7.251 2.569 1.00 60.88 79 SER A C 1
ATOM 652 O O . SER A 1 79 ? -11.282 7.404 2.082 1.00 60.88 79 SER A O 1
ATOM 654 N N . SER A 1 80 ? -12.656 6.282 3.454 1.00 62.56 80 SER A N 1
ATOM 655 C CA . SER A 1 80 ? -11.642 5.311 3.913 1.00 62.56 80 SER A CA 1
ATOM 656 C C . SER A 1 80 ? -10.896 4.625 2.756 1.00 62.56 80 SER A C 1
ATOM 658 O O . SER A 1 80 ? -9.731 4.227 2.865 1.00 62.56 80 SER A O 1
ATOM 660 N N . GLN A 1 81 ? -11.561 4.536 1.606 1.00 65.69 81 GLN A N 1
ATOM 661 C CA . GLN A 1 81 ? -11.006 4.073 0.350 1.00 65.69 81 GLN A CA 1
ATOM 662 C C . GLN A 1 81 ? -9.996 5.061 -0.255 1.00 65.69 81 GLN A C 1
ATOM 664 O O . GLN A 1 81 ? -8.966 4.613 -0.745 1.00 65.69 81 GLN A O 1
ATOM 669 N N . ASN A 1 82 ? -10.225 6.373 -0.201 1.00 74.00 82 ASN A N 1
ATOM 670 C CA . ASN A 1 82 ? -9.415 7.400 -0.864 1.00 74.00 82 ASN A CA 1
ATOM 671 C C . ASN A 1 82 ? -8.203 7.898 -0.042 1.00 74.00 82 ASN A C 1
ATOM 673 O O . ASN A 1 82 ? -7.284 8.498 -0.599 1.00 74.00 82 ASN A O 1
ATOM 677 N N . ILE A 1 83 ? -8.133 7.586 1.258 1.00 74.31 83 ILE A N 1
ATOM 678 C CA . ILE A 1 83 ? -6.988 7.950 2.120 1.00 74.31 83 ILE A CA 1
ATOM 679 C C . ILE A 1 83 ? -5.673 7.377 1.582 1.00 74.31 83 ILE A C 1
ATOM 681 O O . ILE A 1 83 ? -4.669 8.081 1.490 1.00 74.31 83 ILE A O 1
ATOM 685 N N . GLY A 1 84 ? -5.689 6.110 1.152 1.00 80.12 84 GLY A N 1
ATOM 686 C CA . GLY A 1 84 ? -4.509 5.473 0.569 1.00 80.12 84 GLY A CA 1
ATOM 687 C C . GLY A 1 84 ? -3.994 6.234 -0.653 1.00 80.12 84 GLY A C 1
ATOM 688 O O . GLY A 1 84 ? -2.792 6.409 -0.798 1.00 80.12 84 GLY A O 1
ATOM 689 N N . TYR A 1 85 ? -4.888 6.765 -1.490 1.00 82.44 85 TYR A N 1
ATOM 690 C CA . TYR A 1 85 ? -4.497 7.582 -2.636 1.00 82.44 85 TYR A CA 1
ATOM 691 C C . TYR A 1 85 ? -3.868 8.917 -2.217 1.00 82.44 85 TYR A C 1
ATOM 693 O O . TYR A 1 85 ? -2.825 9.263 -2.761 1.00 82.44 85 TYR A O 1
ATOM 701 N N . LYS A 1 86 ? -4.430 9.639 -1.235 1.00 81.62 86 LYS A N 1
ATOM 702 C CA . LYS A 1 86 ? -3.834 10.890 -0.719 1.00 81.62 86 LYS A CA 1
ATOM 703 C C . LYS A 1 86 ? -2.414 10.669 -0.192 1.00 81.62 86 LYS A C 1
ATOM 705 O O . LYS A 1 86 ? -1.511 11.413 -0.556 1.00 81.62 86 LYS A O 1
ATOM 710 N N . VAL A 1 87 ? -2.211 9.613 0.597 1.00 84.12 87 VAL A N 1
ATOM 711 C CA . VAL A 1 87 ? -0.896 9.245 1.155 1.00 84.12 87 VAL A CA 1
ATOM 712 C C . VAL A 1 87 ? 0.108 8.911 0.051 1.00 84.12 87 VAL A C 1
ATOM 714 O O . VAL A 1 87 ? 1.276 9.290 0.123 1.00 84.12 87 VAL A O 1
ATOM 717 N N . LEU A 1 88 ? -0.335 8.202 -0.989 1.00 85.75 88 LEU A N 1
ATOM 718 C CA . LEU A 1 88 ? 0.520 7.894 -2.131 1.00 85.75 88 LEU A CA 1
ATOM 719 C C . LEU A 1 88 ? 0.833 9.140 -2.960 1.00 85.75 88 LEU A C 1
ATOM 721 O O . LEU A 1 88 ? 1.985 9.375 -3.314 1.00 85.75 88 LEU A O 1
ATOM 725 N N . SER A 1 89 ? -0.182 9.954 -3.236 1.00 84.75 89 SER A N 1
ATOM 726 C CA . SER A 1 89 ? -0.050 11.169 -4.027 1.00 84.75 89 SER A CA 1
ATOM 727 C C . SER A 1 89 ? 0.747 12.256 -3.314 1.00 84.75 89 SER A C 1
ATOM 729 O O . SER A 1 89 ? 1.246 13.134 -4.004 1.00 84.75 89 SER A O 1
ATOM 731 N N . SER A 1 90 ? 0.855 12.254 -1.985 1.00 84.44 90 SER A N 1
ATOM 732 C CA . SER A 1 90 ? 1.721 13.197 -1.272 1.00 84.44 90 SER A CA 1
ATOM 733 C C . SER A 1 90 ? 3.183 12.756 -1.298 1.00 84.44 90 SER A C 1
ATOM 735 O O . SER A 1 90 ? 4.061 13.590 -1.489 1.00 84.44 90 SER A O 1
ATOM 737 N N . LYS A 1 91 ? 3.456 11.450 -1.161 1.00 84.94 91 LYS A N 1
ATOM 738 C CA . LYS A 1 91 ? 4.830 10.925 -1.082 1.00 84.94 91 LYS A CA 1
ATOM 739 C C . LYS A 1 91 ? 5.498 10.643 -2.422 1.00 84.94 91 LYS A C 1
ATOM 741 O O . LYS A 1 91 ? 6.708 10.776 -2.510 1.00 84.94 91 LYS A O 1
ATOM 746 N N . PHE A 1 92 ? 4.741 10.217 -3.429 1.00 83.75 92 PHE A N 1
ATOM 747 C CA . PHE A 1 92 ? 5.297 9.676 -4.678 1.00 83.75 92 PHE A CA 1
ATOM 748 C C . PHE A 1 92 ? 4.896 10.492 -5.916 1.00 83.75 92 PHE A C 1
ATOM 750 O O . PHE A 1 92 ? 5.048 10.032 -7.051 1.00 83.75 92 PHE A O 1
ATOM 757 N N . LYS A 1 93 ? 4.352 11.702 -5.729 1.00 81.12 93 LYS A N 1
ATOM 758 C CA . LYS A 1 93 ? 3.958 12.576 -6.842 1.00 81.12 93 LYS A CA 1
ATOM 759 C C . LYS A 1 93 ? 5.148 12.807 -7.774 1.00 81.12 93 LYS A C 1
ATOM 761 O O . LYS A 1 93 ? 6.201 13.238 -7.328 1.00 81.12 93 LYS A O 1
ATOM 766 N N . GLY A 1 94 ? 4.965 12.552 -9.066 1.00 81.44 94 GLY A N 1
ATOM 767 C CA . GLY A 1 94 ? 6.007 12.752 -10.078 1.00 81.44 94 GLY A CA 1
ATOM 768 C C . GLY A 1 94 ? 6.912 11.541 -10.331 1.00 81.44 94 GLY A C 1
ATOM 769 O O . GLY A 1 94 ? 7.495 11.469 -11.406 1.00 81.44 94 GLY A O 1
ATOM 770 N N . GLU A 1 95 ? 6.972 10.552 -9.430 1.00 84.31 95 GLU A N 1
ATOM 771 C CA . GLU A 1 95 ? 7.753 9.323 -9.664 1.00 84.31 95 GLU A CA 1
ATOM 772 C C . GLU A 1 95 ? 7.034 8.353 -10.611 1.00 84.31 95 GLU A C 1
ATOM 774 O O . GLU A 1 95 ? 7.625 7.814 -11.552 1.00 84.31 95 GLU A O 1
ATOM 779 N N . ILE A 1 96 ? 5.738 8.124 -10.363 1.00 84.06 96 ILE A N 1
ATOM 780 C CA . ILE A 1 96 ? 4.912 7.205 -11.151 1.00 84.06 96 ILE A CA 1
ATOM 781 C C . ILE A 1 96 ? 3.574 7.838 -11.565 1.00 84.06 96 ILE A C 1
ATOM 783 O O . ILE A 1 96 ? 3.054 8.714 -10.867 1.00 84.06 96 ILE A O 1
ATOM 787 N N . PRO A 1 97 ? 2.983 7.398 -12.693 1.00 85.62 97 PRO A N 1
ATOM 788 C CA . PRO A 1 97 ? 1.671 7.858 -13.137 1.00 85.62 97 PRO A CA 1
ATOM 789 C C . PRO A 1 97 ? 0.567 7.684 -12.084 1.00 85.62 97 PRO A C 1
ATOM 791 O O . PRO A 1 97 ? 0.420 6.618 -11.484 1.00 85.62 97 PRO A O 1
ATOM 794 N N . ALA A 1 98 ? -0.303 8.690 -11.946 1.00 83.44 98 ALA A N 1
ATOM 795 C CA . ALA A 1 98 ? -1.401 8.678 -10.973 1.00 83.44 98 ALA A CA 1
ATOM 796 C C . ALA A 1 98 ? -2.399 7.518 -11.162 1.00 83.44 98 ALA A C 1
ATOM 798 O O . ALA A 1 98 ? -2.977 7.016 -10.194 1.00 83.44 98 ALA A O 1
ATOM 799 N N . ALA A 1 99 ? -2.554 7.037 -12.399 1.00 84.06 99 ALA A N 1
ATOM 800 C CA . ALA A 1 99 ? -3.368 5.864 -12.710 1.00 84.06 99 ALA A CA 1
ATOM 801 C C . ALA A 1 99 ? -2.891 4.604 -11.961 1.00 84.06 99 ALA A C 1
ATOM 803 O O . ALA A 1 99 ? -3.716 3.796 -11.529 1.00 84.06 99 ALA A O 1
ATOM 804 N N . ILE A 1 100 ? -1.576 4.466 -11.751 1.00 86.69 100 ILE A N 1
ATOM 805 C CA . ILE A 1 100 ? -0.993 3.349 -11.004 1.00 86.69 100 ILE A CA 1
ATOM 806 C C . ILE A 1 100 ? -1.341 3.477 -9.517 1.00 86.69 100 ILE A C 1
ATOM 808 O O . ILE A 1 100 ? -1.766 2.492 -8.919 1.00 86.69 100 ILE A O 1
AT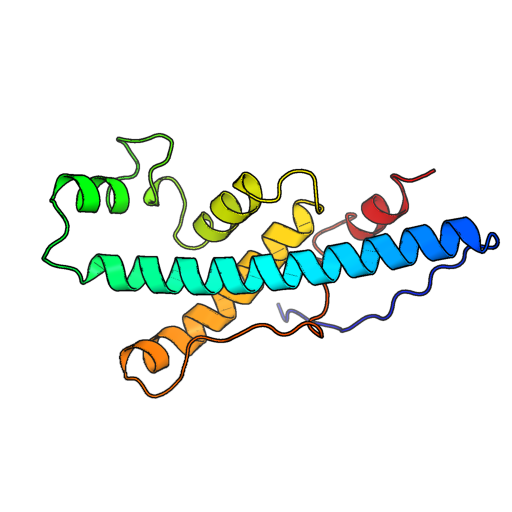OM 812 N N . PHE A 1 101 ? -1.262 4.676 -8.920 1.00 85.50 101 PHE A N 1
ATOM 813 C CA . PHE A 1 101 ? -1.658 4.879 -7.515 1.00 85.50 101 PHE A CA 1
ATOM 814 C C . PHE A 1 101 ? -3.108 4.479 -7.257 1.00 85.50 101 PHE A C 1
ATOM 816 O O . PHE A 1 101 ? -3.400 3.784 -6.283 1.00 85.50 101 PHE A O 1
ATOM 823 N N . SER A 1 102 ? -4.014 4.892 -8.144 1.00 85.38 102 SER A N 1
ATOM 824 C CA . SER A 1 102 ? -5.435 4.559 -8.032 1.00 85.38 102 SER A CA 1
ATOM 825 C C . SER A 1 102 ? -5.673 3.044 -8.119 1.00 85.38 102 SER A C 1
ATOM 827 O O . SER A 1 102 ? -6.403 2.467 -7.301 1.00 85.38 102 SER A O 1
ATOM 829 N N . ALA A 1 103 ? -4.980 2.368 -9.043 1.00 87.38 103 ALA A N 1
ATOM 830 C CA . ALA A 1 103 ? -5.054 0.919 -9.194 1.00 87.38 103 ALA A CA 1
ATOM 831 C C . ALA A 1 103 ? -4.473 0.173 -7.976 1.00 87.38 103 ALA A C 1
ATOM 833 O O . ALA A 1 103 ? -5.131 -0.724 -7.443 1.00 87.38 103 ALA A O 1
ATOM 834 N N . VAL A 1 104 ? -3.291 0.578 -7.481 1.00 89.94 104 VAL A N 1
ATOM 835 C CA . VAL A 1 104 ? -2.680 0.041 -6.248 1.00 89.94 104 VAL A CA 1
ATOM 836 C C . VAL A 1 104 ? -3.650 0.174 -5.082 1.00 89.94 104 VAL A C 1
ATOM 838 O O . VAL A 1 104 ? -3.950 -0.811 -4.412 1.00 89.94 104 VAL A O 1
ATOM 841 N N . ASN A 1 105 ? -4.175 1.377 -4.850 1.00 89.94 105 ASN A N 1
ATOM 842 C CA . ASN A 1 105 ? -5.051 1.641 -3.719 1.00 89.94 105 ASN A CA 1
ATOM 843 C C . ASN A 1 105 ? -6.317 0.772 -3.762 1.00 89.94 105 ASN A C 1
ATOM 845 O O . ASN A 1 105 ? -6.683 0.183 -2.745 1.00 89.94 105 ASN A O 1
ATOM 849 N N . THR A 1 106 ? -6.934 0.624 -4.936 1.00 88.31 106 THR A N 1
ATOM 850 C CA . THR A 1 106 ? -8.106 -0.245 -5.135 1.00 88.31 106 THR A CA 1
ATOM 851 C C . THR A 1 106 ? -7.800 -1.703 -4.793 1.00 88.31 106 THR A C 1
ATOM 853 O O . THR A 1 106 ? -8.542 -2.343 -4.044 1.00 88.31 106 THR A O 1
ATOM 856 N N . ILE A 1 107 ? -6.683 -2.231 -5.299 1.00 89.25 107 ILE A N 1
ATOM 857 C CA . ILE A 1 107 ? -6.282 -3.624 -5.079 1.00 89.25 107 ILE A CA 1
ATOM 858 C C . ILE A 1 107 ? -5.954 -3.873 -3.607 1.00 89.25 107 ILE A C 1
ATOM 860 O O . ILE A 1 107 ? -6.484 -4.809 -3.004 1.00 89.25 107 ILE A O 1
ATOM 864 N N . VAL A 1 108 ? -5.118 -3.022 -3.010 1.00 91.69 108 VAL A N 1
ATOM 865 C CA . VAL A 1 108 ? -4.710 -3.153 -1.606 1.00 91.69 108 VAL A CA 1
ATOM 866 C C . VAL A 1 108 ? -5.919 -3.011 -0.688 1.00 91.69 108 VAL A C 1
ATOM 868 O O . VAL A 1 108 ? -6.055 -3.788 0.250 1.00 91.69 108 VAL A O 1
ATOM 871 N N . HIS A 1 109 ? -6.836 -2.078 -0.973 1.00 89.94 109 HIS A N 1
ATOM 872 C CA . HIS A 1 109 ? -8.073 -1.924 -0.207 1.00 89.94 109 HIS A CA 1
ATOM 873 C C . HIS A 1 109 ? -8.925 -3.194 -0.223 1.00 89.94 109 HIS A C 1
ATOM 875 O O . HIS A 1 109 ? -9.389 -3.632 0.827 1.00 89.94 109 HIS A O 1
ATOM 881 N N . LYS A 1 110 ? -9.094 -3.813 -1.399 1.00 90.19 110 LYS A N 1
ATOM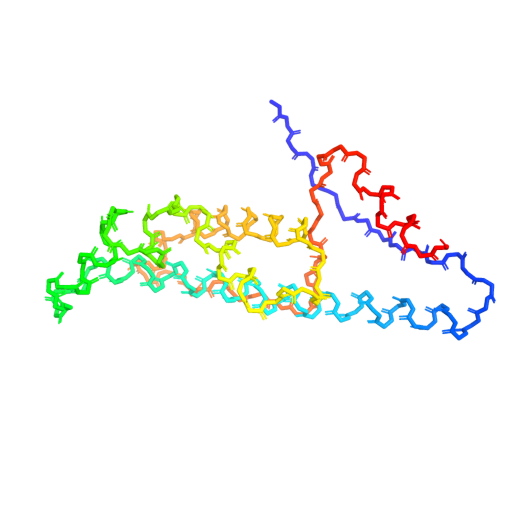 882 C CA . LYS A 1 110 ? -9.862 -5.053 -1.549 1.00 90.19 110 LYS A CA 1
ATOM 883 C C . LYS A 1 110 ? -9.264 -6.192 -0.722 1.00 90.19 110 LYS A C 1
ATOM 885 O O . LYS A 1 110 ? -9.997 -6.862 0.003 1.00 90.19 110 LYS A O 1
ATOM 890 N N . TYR A 1 111 ? -7.950 -6.409 -0.819 1.00 92.06 111 TYR A N 1
ATOM 891 C CA . TYR A 1 111 ? -7.280 -7.457 -0.045 1.00 92.06 111 TYR A CA 1
ATOM 892 C C . TYR A 1 111 ? -7.324 -7.172 1.453 1.00 92.06 111 TYR A C 1
ATOM 894 O O . TYR A 1 111 ? -7.705 -8.049 2.222 1.00 92.06 111 TYR A O 1
ATOM 902 N N . TYR A 1 112 ? -7.035 -5.936 1.856 1.00 92.75 112 TYR A N 1
ATOM 903 C CA . TYR A 1 112 ? -7.094 -5.528 3.253 1.00 92.75 112 TYR A CA 1
ATOM 904 C C . TYR A 1 112 ? -8.491 -5.747 3.848 1.00 92.75 112 TYR A C 1
ATOM 906 O O . TYR A 1 112 ? -8.608 -6.400 4.873 1.00 92.75 112 TYR A O 1
ATOM 914 N N . ASN A 1 113 ? -9.568 -5.316 3.182 1.00 90.56 113 ASN A N 1
ATOM 915 C CA . ASN A 1 113 ? -10.932 -5.509 3.692 1.00 90.56 113 ASN A CA 1
ATOM 916 C C . ASN A 1 113 ? -11.340 -6.982 3.803 1.00 90.56 113 ASN A C 1
ATOM 918 O O . ASN A 1 113 ? -12.113 -7.328 4.695 1.00 90.56 113 ASN A O 1
ATOM 922 N N . LYS A 1 114 ? -10.838 -7.842 2.909 1.00 93.00 114 LYS A N 1
ATOM 923 C CA . LYS A 1 114 ? -11.056 -9.292 2.991 1.00 93.00 114 LYS A CA 1
ATOM 924 C C . LYS A 1 114 ? -10.328 -9.895 4.193 1.00 93.00 114 LYS A C 1
ATOM 926 O O . LYS A 1 114 ? -10.828 -10.835 4.798 1.00 93.00 114 LYS A O 1
ATOM 931 N N . GLU A 1 115 ? -9.146 -9.373 4.507 1.00 93.62 115 GLU A N 1
ATOM 932 C CA . GLU A 1 115 ? -8.237 -9.964 5.487 1.00 93.62 115 GLU A CA 1
ATOM 933 C C . GLU A 1 115 ? -8.317 -9.321 6.880 1.00 93.62 115 GLU A C 1
ATOM 935 O O . GLU A 1 115 ? -7.903 -9.946 7.850 1.00 93.62 115 GLU A O 1
ATOM 940 N N . LYS A 1 116 ? -8.899 -8.120 7.004 1.00 91.75 116 LYS A N 1
ATOM 941 C CA . LYS A 1 116 ? -8.859 -7.307 8.229 1.00 91.75 116 LYS A CA 1
ATOM 942 C C . LYS A 1 116 ? -9.341 -8.037 9.477 1.00 91.75 116 LYS A C 1
ATOM 944 O O . LYS A 1 116 ? -8.719 -7.905 10.518 1.00 91.75 116 LYS A O 1
ATOM 949 N N . LYS A 1 117 ? -10.400 -8.848 9.367 1.00 92.12 117 LYS A N 1
ATOM 950 C CA . LYS A 1 117 ? -10.933 -9.618 10.503 1.00 92.12 117 LYS A CA 1
ATOM 951 C C . LYS A 1 117 ? -9.864 -10.548 11.083 1.00 92.12 117 LYS A C 1
ATOM 953 O O . LYS A 1 117 ? -9.636 -10.539 12.282 1.00 92.12 117 LYS A O 1
ATOM 958 N N . PHE A 1 118 ? -9.151 -11.269 10.219 1.00 93.50 118 PHE A N 1
ATOM 959 C CA . PHE A 1 118 ? -8.087 -12.191 10.620 1.00 93.50 118 PHE A CA 1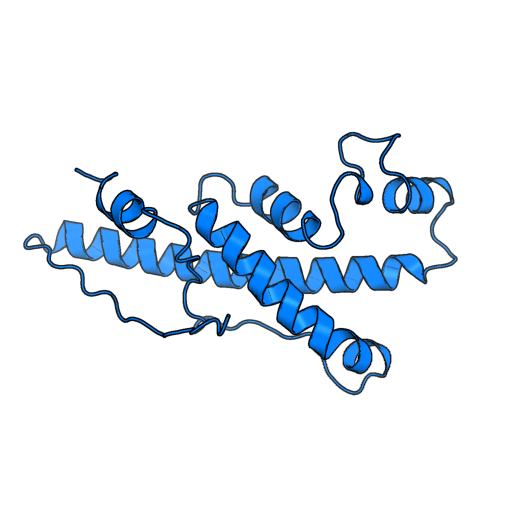
ATOM 960 C C . PHE A 1 118 ? -6.888 -11.476 11.248 1.00 93.50 118 PHE A C 1
ATOM 962 O O . PHE A 1 118 ? -6.196 -12.066 12.069 1.00 93.50 118 PHE A O 1
ATOM 969 N N . TYR A 1 119 ? -6.642 -10.214 10.882 1.00 92.06 119 TYR A N 1
ATOM 970 C CA . TYR A 1 119 ? -5.593 -9.410 11.511 1.00 92.06 119 TYR A CA 1
ATOM 971 C C . TYR A 1 119 ? -5.934 -9.087 12.967 1.00 92.06 119 TYR A C 1
ATOM 973 O O . TYR A 1 119 ? -5.083 -9.249 13.834 1.00 92.06 119 TYR A O 1
ATOM 981 N N . PHE A 1 120 ? -7.180 -8.691 13.245 1.00 87.69 120 PHE A N 1
ATOM 982 C CA . PHE A 1 120 ? -7.623 -8.362 14.605 1.00 87.69 120 PHE A CA 1
ATOM 983 C C . PHE A 1 120 ? -7.775 -9.591 15.508 1.00 87.69 120 PHE A C 1
ATOM 985 O O . PHE A 1 120 ? -7.507 -9.498 16.699 1.00 87.69 120 PHE A O 1
ATOM 992 N N . TYR A 1 121 ? -8.129 -10.753 14.949 1.00 91.62 121 TYR A N 1
ATOM 993 C CA . TYR A 1 121 ? -8.133 -12.021 15.690 1.00 91.62 121 TYR A CA 1
ATOM 994 C C . TYR A 1 121 ? -6.735 -12.642 15.861 1.00 91.62 121 TYR A C 1
ATOM 996 O O . TYR A 1 121 ? -6.601 -13.665 16.523 1.00 91.62 121 TYR A O 1
ATOM 1004 N N . GLY A 1 122 ? -5.689 -12.060 15.261 1.00 89.62 122 GLY A N 1
ATOM 1005 C CA . GLY A 1 122 ? -4.323 -12.590 15.334 1.00 89.62 122 GLY A CA 1
ATOM 1006 C C . GLY A 1 122 ? -4.076 -13.854 14.499 1.00 89.62 122 GLY A C 1
ATOM 1007 O O . GLY A 1 122 ? -3.004 -14.444 14.581 1.00 89.62 122 GLY A O 1
ATOM 1008 N N . GLU A 1 123 ? -5.025 -14.263 13.655 1.00 92.94 123 GLU A N 1
ATOM 1009 C CA . GLU A 1 123 ? -4.920 -15.463 12.812 1.00 92.94 123 GLU A CA 1
ATOM 1010 C C . GLU A 1 123 ? -4.002 -15.266 11.596 1.00 92.94 123 GLU A C 1
ATOM 1012 O O . GLU A 1 123 ? -3.529 -16.228 10.984 1.00 92.94 123 GLU A O 1
ATOM 1017 N N . ARG A 1 124 ? -3.762 -14.012 11.194 1.00 92.00 124 ARG A N 1
ATOM 1018 C CA . ARG A 1 124 ? -2.909 -13.681 10.048 1.00 92.00 124 ARG A CA 1
ATOM 1019 C C . ARG A 1 124 ? -2.092 -12.421 10.310 1.00 92.00 124 ARG A C 1
ATOM 1021 O O . ARG A 1 124 ? -2.575 -11.463 10.900 1.00 92.00 124 ARG A O 1
ATOM 1028 N N . SER A 1 125 ? -0.868 -12.392 9.788 1.00 92.44 125 SER A N 1
ATOM 1029 C CA . SER A 1 125 ? -0.039 -11.187 9.749 1.00 92.44 125 SER A CA 1
ATOM 1030 C C . SER A 1 125 ? -0.440 -10.247 8.610 1.00 92.44 125 SER A C 1
ATOM 1032 O O . SER A 1 125 ? -0.947 -10.676 7.570 1.00 92.44 125 SER A O 1
ATOM 1034 N N . LEU A 1 126 ? -0.180 -8.947 8.779 1.00 93.00 126 LEU A N 1
ATOM 1035 C CA . LEU A 1 126 ? -0.431 -7.961 7.730 1.00 93.00 126 LEU A CA 1
ATOM 1036 C C . LEU A 1 126 ? 0.298 -8.356 6.435 1.00 93.00 126 LEU A C 1
ATOM 1038 O O . LEU A 1 126 ? 1.506 -8.605 6.425 1.00 93.00 126 LEU A O 1
ATOM 1042 N N . ARG A 1 127 ? -0.444 -8.395 5.324 1.00 92.00 127 ARG A N 1
ATOM 1043 C CA . ARG A 1 127 ? 0.088 -8.764 4.009 1.00 92.00 127 ARG A CA 1
ATOM 1044 C C . ARG A 1 127 ? 1.284 -7.891 3.618 1.00 92.00 127 ARG A C 1
ATOM 1046 O O . ARG A 1 127 ? 1.155 -6.679 3.470 1.00 92.00 127 ARG A O 1
ATOM 1053 N N . ASN A 1 128 ? 2.408 -8.546 3.334 1.00 92.38 128 ASN A N 1
ATOM 1054 C CA . ASN A 1 128 ? 3.610 -7.917 2.796 1.00 92.38 128 ASN A CA 1
ATOM 1055 C C . ASN A 1 128 ? 3.726 -8.171 1.282 1.00 92.38 128 ASN A C 1
ATOM 1057 O O . ASN A 1 128 ? 3.709 -9.314 0.816 1.00 92.38 128 ASN A O 1
ATOM 1061 N N . TYR A 1 129 ? 3.847 -7.095 0.511 1.00 92.38 129 TYR A N 1
ATOM 1062 C CA . TYR A 1 129 ? 4.034 -7.117 -0.933 1.00 92.38 129 TYR A CA 1
ATOM 1063 C C . TYR A 1 129 ? 5.527 -7.214 -1.271 1.00 92.38 129 TYR A C 1
ATOM 1065 O O . TYR A 1 129 ? 6.331 -6.372 -0.874 1.00 92.38 129 TYR A O 1
ATOM 1073 N N . ARG A 1 130 ? 5.905 -8.251 -2.030 1.00 91.44 130 ARG A N 1
ATOM 1074 C CA . ARG A 1 130 ? 7.298 -8.535 -2.428 1.00 91.44 130 ARG A CA 1
ATOM 1075 C C . ARG A 1 130 ? 7.641 -7.928 -3.794 1.00 91.44 130 ARG A C 1
ATOM 1077 O O . ARG A 1 130 ? 6.753 -7.596 -4.569 1.00 91.44 130 ARG A O 1
ATOM 1084 N N . LYS A 1 131 ? 8.935 -7.881 -4.139 1.00 85.00 131 LYS A N 1
ATOM 1085 C CA . LYS A 1 131 ? 9.475 -7.291 -5.389 1.00 85.00 131 LYS A CA 1
ATOM 1086 C C . LYS A 1 131 ? 8.924 -7.872 -6.708 1.00 85.00 131 LYS A C 1
ATOM 1088 O O . LYS A 1 131 ? 9.148 -7.284 -7.760 1.00 85.00 131 LYS A O 1
ATOM 1093 N N . ASN A 1 132 ? 8.208 -8.998 -6.667 1.00 82.56 132 ASN A N 1
ATOM 1094 C CA . ASN A 1 132 ? 7.677 -9.689 -7.848 1.00 82.56 132 ASN A CA 1
ATOM 1095 C C . ASN A 1 132 ? 6.189 -9.397 -8.134 1.00 82.56 132 ASN A C 1
ATOM 1097 O O . ASN A 1 132 ? 5.537 -10.144 -8.864 1.00 82.56 132 ASN A O 1
ATOM 1101 N N . ILE A 1 133 ? 5.607 -8.357 -7.530 1.00 87.00 133 ILE A N 1
ATOM 1102 C CA . ILE A 1 133 ? 4.227 -7.984 -7.858 1.00 87.00 133 ILE A CA 1
ATOM 1103 C C . ILE A 1 133 ? 4.156 -7.311 -9.237 1.00 87.00 133 ILE A C 1
ATOM 1105 O O . ILE A 1 133 ? 5.059 -6.549 -9.599 1.00 87.00 133 ILE A O 1
ATOM 1109 N N . PRO A 1 134 ? 3.096 -7.574 -10.021 1.00 86.75 134 PRO A N 1
ATOM 1110 C CA . PRO A 1 134 ? 2.868 -6.857 -11.266 1.00 86.75 134 PRO A CA 1
ATOM 1111 C C . PRO A 1 134 ? 2.510 -5.394 -10.980 1.00 86.75 134 PRO A C 1
ATOM 1113 O O . PRO A 1 134 ? 1.897 -5.085 -9.956 1.00 86.75 134 PRO A O 1
ATOM 1116 N N . ILE A 1 135 ? 2.853 -4.500 -11.910 1.00 88.00 135 ILE A N 1
ATOM 1117 C CA . ILE A 1 135 ? 2.393 -3.108 -11.874 1.00 88.00 135 ILE A CA 1
ATOM 1118 C C . ILE A 1 135 ? 0.887 -3.112 -12.160 1.00 88.00 135 ILE A C 1
ATOM 1120 O O . ILE A 1 135 ? 0.477 -3.570 -13.230 1.00 88.00 135 ILE A O 1
ATOM 1124 N N . PRO A 1 136 ? 0.043 -2.639 -11.232 1.00 86.00 136 PRO A N 1
ATOM 1125 C CA . PRO A 1 136 ? -1.384 -2.626 -11.459 1.00 86.00 136 PRO A CA 1
ATOM 1126 C C . PRO A 1 136 ? -1.756 -1.456 -12.364 1.00 86.00 136 PRO A C 1
ATOM 1128 O O . PRO A 1 136 ? -1.366 -0.311 -12.135 1.00 86.00 136 PRO A O 1
ATOM 1131 N N . LEU A 1 137 ? -2.546 -1.759 -13.385 1.00 80.81 137 LEU A N 1
ATOM 1132 C CA . LEU A 1 137 ? -3.058 -0.793 -14.344 1.00 80.81 137 LEU A CA 1
ATOM 1133 C C . LEU A 1 137 ? -4.576 -0.929 -14.386 1.00 80.81 137 LEU A C 1
ATOM 1135 O O . LEU A 1 137 ? -5.108 -2.033 -14.511 1.00 80.81 137 LEU A O 1
ATOM 1139 N N . SER A 1 138 ? -5.278 0.193 -14.258 1.00 67.81 138 SER A N 1
ATOM 1140 C CA . SER A 1 138 ? -6.719 0.230 -14.485 1.00 67.81 138 SER A CA 1
ATOM 1141 C C . SER A 1 138 ? -6.958 0.366 -15.985 1.00 67.81 138 SER A C 1
ATOM 1143 O O . SER A 1 138 ? -6.502 1.330 -16.591 1.00 67.81 138 SER A O 1
ATOM 1145 N N . ILE A 1 139 ? -7.671 -0.584 -16.593 1.00 62.25 139 ILE A N 1
ATOM 1146 C CA . ILE A 1 139 ? -7.989 -0.577 -18.037 1.00 62.25 139 ILE A CA 1
ATOM 1147 C C . ILE A 1 139 ? -9.181 0.365 -18.328 1.00 62.25 139 ILE A C 1
ATOM 1149 O O . ILE A 1 139 ? -9.850 0.268 -19.351 1.00 62.25 139 ILE A O 1
ATOM 1153 N N . MET A 1 140 ? -9.488 1.301 -17.427 1.00 44.66 140 MET A N 1
ATOM 1154 C CA . MET A 1 140 ? -10.604 2.228 -17.599 1.00 44.66 140 MET A CA 1
ATOM 1155 C C . MET A 1 140 ? -10.246 3.285 -18.665 1.00 44.66 140 MET A C 1
ATOM 1157 O O . MET A 1 140 ? -9.703 4.333 -18.338 1.00 44.66 140 MET A O 1
ATOM 1161 N N . GLY A 1 141 ? -10.508 2.956 -19.941 1.00 49.41 141 GLY A N 1
ATOM 1162 C CA . GLY A 1 141 ? -10.515 3.831 -21.130 1.00 49.41 141 GLY A CA 1
ATOM 1163 C C . GLY A 1 141 ? -9.180 4.487 -21.525 1.00 49.41 141 GLY A C 1
ATOM 1164 O O . GLY A 1 141 ? -8.540 5.110 -20.691 1.00 49.41 141 GLY A O 1
ATOM 1165 N N . ASN A 1 142 ? -8.772 4.386 -22.804 1.00 41.56 142 ASN A N 1
ATOM 1166 C CA . ASN A 1 142 ? -7.690 5.112 -23.528 1.00 41.56 142 ASN A CA 1
ATOM 1167 C C . ASN A 1 142 ? -6.345 5.419 -22.811 1.00 41.56 142 ASN A C 1
ATOM 1169 O O . ASN A 1 142 ? -5.493 6.126 -23.350 1.00 41.56 142 ASN A O 1
ATOM 1173 N N . SER A 1 143 ? -6.100 4.885 -21.620 1.00 43.47 143 SER A N 1
ATOM 1174 C CA . SER A 1 143 ? -4.987 5.242 -20.737 1.00 43.47 143 SER A CA 1
ATOM 1175 C C . SER A 1 143 ? -3.755 4.378 -20.995 1.00 43.47 143 SER A C 1
ATOM 1177 O O . SER A 1 143 ? -2.636 4.860 -20.843 1.00 43.47 143 SER A O 1
ATOM 1179 N N . PHE A 1 144 ? -3.941 3.161 -21.517 1.00 44.81 144 PHE A N 1
ATOM 1180 C CA . PHE A 1 144 ? -2.839 2.334 -22.021 1.00 44.81 144 PHE A CA 1
ATOM 1181 C C . PHE A 1 144 ? -2.160 2.975 -23.244 1.00 44.81 144 PHE A C 1
ATOM 1183 O O . PHE A 1 144 ? -0.938 2.980 -23.339 1.00 44.81 144 PHE A O 1
ATOM 1190 N N . GLN A 1 145 ? -2.938 3.605 -24.138 1.00 45.47 145 GLN A N 1
ATOM 1191 C CA . GLN A 1 145 ? -2.383 4.332 -25.286 1.00 45.47 145 GLN A CA 1
ATOM 1192 C C . GLN A 1 145 ? -1.633 5.604 -24.874 1.00 45.47 145 GLN A C 1
ATOM 1194 O O . GLN A 1 145 ? -0.652 5.951 -25.521 1.00 45.47 145 GLN A O 1
ATOM 1199 N N . LYS A 1 146 ? -2.059 6.303 -23.811 1.00 43.62 146 LYS A N 1
ATOM 1200 C CA . LYS A 1 146 ? -1.387 7.536 -23.367 1.00 43.62 146 LYS A CA 1
ATOM 1201 C C . LYS A 1 146 ? -0.009 7.272 -22.757 1.00 43.62 146 LYS A C 1
ATOM 1203 O O . LYS A 1 146 ? 0.902 8.035 -23.040 1.00 43.62 146 LYS A O 1
ATOM 1208 N N . ILE A 1 147 ? 0.179 6.178 -22.011 1.00 47.69 147 ILE A N 1
ATOM 1209 C CA . ILE A 1 147 ? 1.494 5.845 -21.425 1.00 47.69 147 ILE A CA 1
ATOM 1210 C C . ILE A 1 147 ? 2.545 5.585 -22.519 1.00 47.69 147 ILE A C 1
ATOM 1212 O O . ILE A 1 147 ? 3.684 6.009 -22.365 1.00 47.69 147 ILE A O 1
ATOM 1216 N N . CYS A 1 148 ? 2.162 4.964 -23.641 1.00 39.22 148 CYS A N 1
ATOM 1217 C CA . CYS A 1 148 ? 3.062 4.766 -24.784 1.00 39.22 148 CYS A CA 1
ATOM 1218 C C . CYS A 1 148 ? 3.217 6.001 -25.691 1.00 39.22 148 CYS A C 1
ATOM 1220 O O . CYS A 1 148 ? 4.178 6.058 -26.445 1.00 39.22 148 CYS A O 1
ATOM 1222 N N . LYS A 1 149 ? 2.295 6.975 -25.651 1.00 36.25 149 LYS A N 1
ATOM 1223 C CA . LYS A 1 149 ? 2.304 8.145 -26.554 1.00 36.25 149 LYS A CA 1
ATOM 1224 C C . LYS A 1 149 ? 2.978 9.398 -25.981 1.00 36.25 149 LYS A C 1
ATOM 1226 O O . LYS A 1 149 ? 3.228 10.319 -26.740 1.00 36.25 149 LYS A O 1
ATOM 1231 N N . THR A 1 150 ? 3.273 9.477 -24.681 1.00 34.75 150 THR A N 1
ATOM 1232 C CA . THR A 1 150 ? 3.921 10.665 -24.070 1.00 34.75 150 THR A CA 1
ATOM 1233 C C . THR A 1 150 ? 5.458 10.594 -24.095 1.00 34.75 150 THR A C 1
ATOM 1235 O O . THR A 1 150 ? 6.126 11.152 -23.229 1.00 34.75 150 THR A O 1
ATOM 1238 N N . THR A 1 151 ? 6.064 9.857 -25.025 1.00 41.69 151 THR A N 1
ATOM 1239 C CA . THR A 1 151 ? 7.537 9.787 -25.154 1.00 41.69 151 THR A CA 1
ATOM 1240 C C . THR A 1 151 ? 7.975 9.650 -26.613 1.00 41.69 151 THR A C 1
ATOM 1242 O O . THR A 1 151 ? 8.888 8.894 -26.921 1.00 41.69 151 THR A O 1
ATOM 1245 N N . ILE A 1 152 ? 7.309 10.385 -27.506 1.00 35.22 152 ILE A N 1
ATOM 1246 C CA . ILE A 1 152 ? 7.846 10.763 -28.818 1.00 35.22 152 ILE A CA 1
ATOM 1247 C C . ILE A 1 152 ? 7.658 12.269 -28.943 1.00 35.22 152 ILE A C 1
ATOM 1249 O O . ILE A 1 152 ? 6.534 12.721 -28.617 1.00 35.22 152 ILE A O 1
#

Radius of gyration: 18.45 Å; chains: 1; bounding box: 41×36×57 Å

Sequence (152 aa):
MATITRKIEVYINESDKEQKTKLYTRLYDWRNTVVRCSNLVASHKFTIDNLKDYFYLTEDLQLKIADANKDENGMLVCSSQNIGYKVLSSKFKGEIPAAIFSAVNTIVHKYYNKEKKFYFYGERSLRNYRKNIPIPLSIMGNSFQKICKTTI

Foldseek 3Di:
DDDDDDDDDDDDPDPDPVVNVVVVVLQLQLLVLLLVLLQVLLVVLLVLVVVCVDPPDDPVVVCLAVPLPPDPLRQVVDDSLCSSLVVCCVPCPPSDDSQLSNQSSVVSVVVCVVCVVCVVVVVDDRDRRDSPDDRGGDPPPPVVVVVVPPPD